Protein AF-A0A7J4FAX5-F1 (afdb_monomer)

Solvent-accessible surface area (backbone atoms only — not comparable to full-atom values): 7286 Å² total; per-residue (Å²): 117,69,69,62,54,46,51,50,42,36,56,78,64,54,38,44,86,71,75,68,74,62,66,59,56,62,67,48,48,36,89,64,71,96,57,45,68,46,54,57,66,56,70,68,51,50,46,52,52,23,58,78,69,41,26,38,71,82,52,59,42,74,32,55,67,50,28,43,78,69,75,42,46,86,61,48,68,61,63,77,54,71,99,77,77,74,76,77,74,73,73,72,74,78,72,81,79,76,80,86,75,82,84,85,78,86,87,81,82,84,76,134

Foldseek 3Di:
DPQVVLLVCLLVPDWPVNPDDPVCQAPPADCDDPRGRDHDPVLVVLQVVCVVQCHDSGGRHHACVSCVVVVNNVSHPSNVDRPPPPPPPPPPPPDPDDPPDDDDDDDDDDDD

Sequence (112 aa):
MYNLERCFNVREGIRRRDDTLPQRLLREPVPVGPARGAVCPLEPMLDEYYGLRGWDKKTGAPTPERLRRLGLGKEAGTWRAPLGSNRVRMRVQSRPTRPTGVYSGPARWRSR

Secondary structure (DSSP, 8-state):
-HHHHHHHHHHTT--GGGS---HHHHHSPP-SSTTTT----HHHHHHHHHHHHTB-TTT-PBPHHHHHHTT-GGGTTGGGS-TTS---------PPPPP-------------

pLDDT: mean 77.02, std 20.88, range [34.16, 96.25]

Structure (mmCIF, N/CA/C/O backbone):
data_AF-A0A7J4FAX5-F1
#
_entry.id   AF-A0A7J4FAX5-F1
#
loop_
_atom_site.group_PDB
_atom_site.id
_atom_site.type_symbol
_atom_site.label_atom_id
_atom_site.label_alt_id
_atom_site.label_comp_id
_atom_site.label_asym_id
_atom_site.label_entity_id
_atom_site.label_seq_id
_atom_site.pdbx_PDB_ins_code
_atom_site.Cartn_x
_atom_site.Cartn_y
_atom_site.Cartn_z
_atom_site.occupancy
_atom_site.B_iso_or_equiv
_atom_site.auth_seq_id
_atom_site.auth_comp_id
_atom_site.auth_asym_id
_atom_site.auth_atom_id
_atom_site.pdbx_PDB_model_num
ATOM 1 N N . MET A 1 1 ? -16.259 -4.177 -2.820 1.00 71.12 1 MET A N 1
ATOM 2 C CA . MET A 1 1 ? -16.485 -3.194 -1.735 1.00 71.12 1 MET A CA 1
ATOM 3 C C . MET A 1 1 ? -15.156 -2.970 -1.005 1.00 71.12 1 MET A C 1
ATOM 5 O O . MET A 1 1 ? -14.878 -3.609 -0.005 1.00 71.12 1 MET A O 1
ATOM 9 N N . TYR A 1 2 ? -14.300 -2.061 -1.488 1.00 87.00 2 TYR A N 1
ATOM 10 C CA . TYR A 1 2 ? -12.853 -2.154 -1.217 1.00 87.00 2 TYR A CA 1
ATOM 11 C C . TYR A 1 2 ? -12.351 -1.761 0.184 1.00 87.00 2 TYR A C 1
ATOM 13 O O . TYR A 1 2 ? -11.344 -2.293 0.645 1.00 87.00 2 TYR A O 1
ATOM 21 N N . ASN A 1 3 ? -12.977 -0.792 0.862 1.00 90.38 3 ASN A N 1
ATOM 22 C CA . ASN A 1 3 ? -12.475 -0.347 2.174 1.00 90.38 3 ASN A CA 1
ATOM 23 C C . ASN A 1 3 ? -12.782 -1.365 3.276 1.00 90.38 3 ASN A C 1
ATOM 25 O O . ASN A 1 3 ? -11.956 -1.560 4.159 1.00 90.38 3 ASN A O 1
ATOM 29 N N . LEU A 1 4 ? -13.932 -2.039 3.190 1.00 90.06 4 LEU A N 1
ATOM 30 C CA . LEU A 1 4 ? -14.310 -3.079 4.143 1.00 90.06 4 LEU A CA 1
ATOM 31 C C . LEU A 1 4 ? -13.424 -4.321 3.991 1.00 90.06 4 LEU A C 1
ATOM 33 O O . LEU A 1 4 ? -12.907 -4.824 4.983 1.00 90.06 4 LEU A O 1
ATOM 37 N N . GLU A 1 5 ? -13.186 -4.758 2.751 1.00 91.38 5 GLU A N 1
ATOM 38 C CA . GLU A 1 5 ? -12.235 -5.834 2.436 1.00 91.38 5 GLU A CA 1
ATOM 39 C C . GLU A 1 5 ? -10.843 -5.507 2.989 1.00 91.38 5 GLU A C 1
ATOM 41 O O . GLU A 1 5 ? -10.207 -6.337 3.638 1.00 91.38 5 GLU A O 1
ATOM 46 N N . ARG A 1 6 ? -10.388 -4.257 2.819 1.00 92.38 6 ARG A N 1
ATOM 47 C CA . ARG A 1 6 ? -9.109 -3.832 3.387 1.00 92.38 6 ARG A CA 1
ATOM 48 C C . ARG A 1 6 ? -9.115 -3.849 4.913 1.00 92.38 6 ARG A C 1
ATOM 50 O O . ARG A 1 6 ? -8.131 -4.294 5.492 1.00 92.38 6 ARG A O 1
ATOM 57 N N . CYS A 1 7 ? -10.1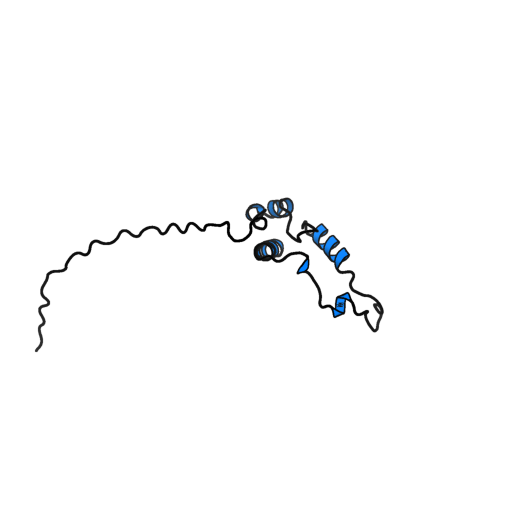84 -3.396 5.568 1.00 90.88 7 CYS A N 1
ATOM 58 C CA . CYS A 1 7 ? -10.307 -3.476 7.026 1.00 90.88 7 CYS A CA 1
ATOM 59 C C . CYS A 1 7 ? -10.197 -4.919 7.525 1.00 90.88 7 CYS A C 1
ATOM 61 O O . CYS A 1 7 ? -9.467 -5.163 8.482 1.00 90.88 7 CYS A O 1
ATOM 63 N N . PHE A 1 8 ? -10.850 -5.868 6.848 1.00 90.31 8 PHE A N 1
ATOM 64 C CA . PHE A 1 8 ? -10.721 -7.290 7.156 1.00 90.31 8 PHE A CA 1
ATOM 65 C C . PHE A 1 8 ? -9.270 -7.762 7.000 1.00 90.31 8 PHE A C 1
ATOM 67 O O . PHE A 1 8 ? -8.682 -8.236 7.964 1.00 90.31 8 PHE A O 1
ATOM 74 N N . ASN A 1 9 ? -8.643 -7.530 5.844 1.00 91.62 9 ASN A N 1
ATOM 75 C CA . ASN A 1 9 ? -7.258 -7.946 5.595 1.00 91.62 9 ASN A CA 1
ATOM 76 C C . ASN A 1 9 ? -6.284 -7.366 6.632 1.00 91.62 9 ASN A C 1
ATOM 78 O O . ASN A 1 9 ? -5.416 -8.063 7.152 1.00 91.62 9 AS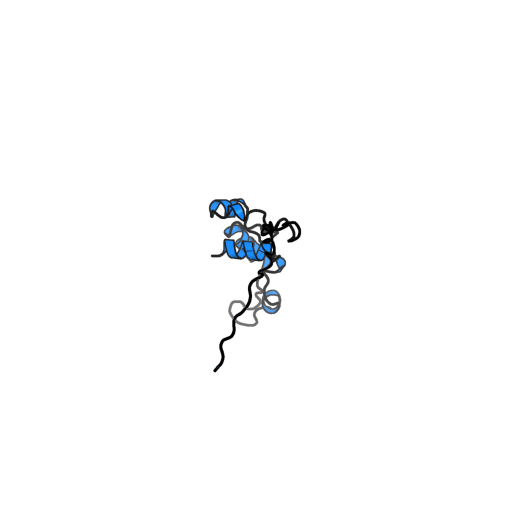N A O 1
ATOM 82 N N . VAL A 1 10 ? -6.450 -6.088 6.978 1.00 91.38 10 VAL A N 1
ATOM 83 C CA . VAL A 1 10 ? -5.626 -5.416 7.987 1.00 91.38 10 VAL A CA 1
ATOM 84 C C . VAL A 1 10 ? -5.888 -5.993 9.384 1.00 91.38 10 VAL A C 1
ATOM 86 O O . VAL A 1 10 ? -4.952 -6.120 10.178 1.00 91.38 10 VAL A O 1
ATOM 89 N N . ARG A 1 11 ? -7.116 -6.402 9.703 1.00 88.19 11 ARG A N 1
ATOM 90 C CA . ARG A 1 11 ? -7.410 -7.113 10.952 1.00 88.19 11 ARG A CA 1
ATOM 91 C C . ARG A 1 11 ? -6.714 -8.476 11.011 1.00 88.19 11 ARG A C 1
ATOM 93 O O . ARG A 1 11 ? -6.152 -8.803 12.049 1.00 88.19 11 ARG A O 1
ATOM 100 N N . GLU A 1 12 ? -6.666 -9.199 9.895 1.00 89.69 12 GLU A N 1
ATOM 101 C CA . GLU A 1 12 ? -5.972 -10.493 9.779 1.00 89.69 12 GLU A CA 1
ATOM 102 C C . GLU A 1 12 ? -4.438 -10.360 9.640 1.00 89.69 12 GLU A C 1
ATOM 104 O O . GLU A 1 12 ? -3.724 -11.353 9.546 1.00 89.69 12 GLU A O 1
ATOM 109 N N . GLY A 1 13 ? -3.901 -9.133 9.665 1.00 89.06 13 GLY A N 1
ATOM 110 C CA . GLY A 1 13 ? -2.459 -8.882 9.749 1.00 89.06 13 GLY A CA 1
ATOM 111 C C . GLY A 1 13 ? -1.772 -8.474 8.444 1.00 89.06 13 GLY A C 1
ATOM 112 O O . GLY A 1 13 ? -0.579 -8.169 8.487 1.00 89.06 13 GLY A O 1
ATOM 113 N N . ILE A 1 14 ? -2.507 -8.370 7.331 1.00 92.00 14 ILE A N 1
ATOM 114 C CA . ILE A 1 14 ? -1.989 -7.835 6.063 1.00 92.00 14 ILE A CA 1
ATOM 115 C C . ILE A 1 14 ? -1.613 -6.363 6.238 1.00 92.00 14 ILE A C 1
ATOM 117 O O . ILE A 1 14 ? -2.369 -5.555 6.789 1.00 92.00 14 ILE A O 1
ATOM 121 N N . ARG A 1 15 ? -0.415 -6.000 5.801 1.00 91.25 15 ARG A N 1
ATOM 122 C CA . ARG A 1 15 ? 0.160 -4.654 5.887 1.00 91.25 15 ARG A CA 1
ATOM 123 C C . ARG A 1 15 ? 0.768 -4.268 4.546 1.00 91.25 15 ARG A C 1
ATOM 125 O O . ARG A 1 15 ? 0.886 -5.093 3.652 1.00 91.25 15 ARG A O 1
ATOM 132 N N . ARG A 1 16 ? 1.250 -3.024 4.460 1.00 92.38 16 ARG A N 1
ATOM 133 C CA . ARG A 1 16 ? 1.963 -2.496 3.285 1.00 92.38 16 ARG A CA 1
ATOM 134 C C . ARG A 1 16 ? 2.998 -3.461 2.691 1.00 92.38 16 ARG A C 1
ATOM 136 O O . ARG A 1 16 ? 3.086 -3.563 1.479 1.00 92.38 16 ARG A O 1
ATOM 143 N N . ARG A 1 17 ? 3.780 -4.153 3.527 1.00 92.00 17 ARG A N 1
ATOM 144 C CA . ARG A 1 17 ? 4.829 -5.093 3.079 1.00 92.00 17 ARG A CA 1
ATOM 145 C C . ARG A 1 17 ? 4.295 -6.252 2.228 1.00 92.00 17 ARG A C 1
ATOM 147 O O . ARG A 1 17 ? 5.049 -6.838 1.464 1.00 92.00 17 ARG A O 1
ATOM 154 N N . ASP A 1 18 ? 3.022 -6.594 2.413 1.00 92.75 18 ASP A N 1
ATOM 155 C CA . ASP A 1 18 ? 2.362 -7.702 1.734 1.00 92.75 18 ASP A CA 1
ATOM 156 C C . ASP A 1 18 ? 1.771 -7.238 0.384 1.00 92.75 18 ASP A C 1
ATOM 158 O O . ASP A 1 18 ? 1.460 -8.061 -0.474 1.00 92.75 18 ASP A O 1
ATOM 162 N N . ASP A 1 19 ? 1.673 -5.921 0.153 1.00 92.56 19 ASP A N 1
ATOM 163 C CA . ASP A 1 19 ? 1.253 -5.314 -1.114 1.00 92.56 19 ASP A CA 1
ATOM 164 C C . ASP A 1 19 ? 2.441 -5.219 -2.085 1.00 92.56 19 ASP A C 1
ATOM 166 O O . ASP A 1 19 ? 2.898 -4.137 -2.450 1.00 92.56 19 ASP A O 1
ATOM 170 N N . THR A 1 20 ? 2.970 -6.378 -2.475 1.00 94.50 20 THR A N 1
ATOM 171 C CA . THR A 1 20 ? 4.144 -6.495 -3.347 1.00 94.50 20 THR A CA 1
ATOM 172 C C . THR A 1 20 ? 3.836 -7.221 -4.657 1.00 94.50 20 THR A C 1
ATOM 174 O O . THR A 1 20 ? 2.765 -7.797 -4.845 1.00 94.50 20 THR A O 1
ATOM 177 N N . LEU A 1 21 ? 4.790 -7.186 -5.585 1.00 92.31 21 LEU A N 1
ATOM 178 C CA . LEU A 1 21 ? 4.733 -7.872 -6.872 1.00 92.31 21 LEU A CA 1
ATOM 179 C C . LEU A 1 21 ? 5.784 -8.992 -6.930 1.00 92.31 21 LEU A C 1
ATOM 181 O O . LEU A 1 21 ? 6.768 -8.958 -6.187 1.00 92.31 21 LEU A O 1
ATOM 185 N N . PRO A 1 22 ? 5.631 -9.976 -7.836 1.00 92.75 22 PRO A N 1
ATOM 186 C CA . PRO A 1 22 ? 6.679 -10.953 -8.102 1.00 92.75 22 PRO A CA 1
ATOM 187 C C . PRO A 1 22 ? 8.021 -10.277 -8.400 1.00 92.75 22 PRO A C 1
ATOM 189 O O . PRO A 1 22 ? 8.073 -9.287 -9.133 1.00 92.75 22 PRO A O 1
ATOM 192 N N . GLN A 1 23 ? 9.110 -10.856 -7.887 1.00 91.81 23 GLN A N 1
ATOM 193 C CA . GLN A 1 23 ? 10.461 -10.286 -7.968 1.00 91.81 23 GLN A CA 1
ATOM 194 C C . GLN A 1 23 ? 10.867 -9.885 -9.392 1.00 91.81 23 GLN A C 1
ATOM 196 O O . GLN A 1 23 ? 11.516 -8.856 -9.571 1.00 91.81 23 GLN A O 1
ATOM 201 N N . ARG A 1 24 ? 10.426 -10.650 -10.396 1.00 91.38 24 ARG A N 1
ATOM 202 C CA . ARG A 1 24 ? 10.633 -10.353 -11.814 1.00 91.38 24 ARG A CA 1
ATOM 203 C C . ARG A 1 24 ? 10.201 -8.933 -12.186 1.00 91.38 24 ARG A C 1
ATOM 205 O O . ARG A 1 24 ? 10.971 -8.203 -12.786 1.00 91.38 24 ARG A O 1
ATOM 212 N N . LEU A 1 25 ? 9.012 -8.497 -11.771 1.00 88.06 25 LEU A N 1
ATOM 213 C CA . LEU A 1 25 ? 8.493 -7.161 -12.109 1.00 88.06 25 LEU A CA 1
ATOM 214 C C . LEU A 1 25 ? 9.204 -6.027 -11.357 1.00 88.06 25 LEU A C 1
ATOM 216 O O . LEU A 1 25 ? 9.170 -4.875 -11.789 1.00 88.06 25 LEU A O 1
ATOM 220 N N . LEU A 1 26 ? 9.827 -6.357 -10.225 1.00 90.62 26 LEU A N 1
ATOM 221 C CA . LEU A 1 26 ? 10.503 -5.409 -9.344 1.00 90.62 26 LEU A CA 1
ATOM 222 C C . LEU A 1 26 ? 11.997 -5.261 -9.634 1.00 90.62 26 LEU A C 1
ATOM 224 O O . LEU A 1 26 ? 12.615 -4.336 -9.115 1.00 90.62 26 LEU A O 1
ATOM 228 N N . ARG A 1 27 ? 12.602 -6.193 -10.378 1.00 90.00 27 ARG A N 1
ATOM 229 C CA . ARG A 1 27 ? 14.062 -6.243 -10.556 1.00 90.00 27 ARG A CA 1
ATOM 230 C C . ARG A 1 27 ? 14.511 -6.507 -11.981 1.00 90.00 27 ARG A C 1
ATOM 232 O O . ARG A 1 27 ? 15.591 -6.054 -12.338 1.00 90.00 27 ARG A O 1
ATOM 239 N N . GLU A 1 28 ? 13.735 -7.243 -12.771 1.00 91.38 28 GLU A N 1
ATOM 240 C CA . GLU A 1 28 ? 14.107 -7.552 -14.149 1.00 91.38 28 GLU A CA 1
ATOM 241 C C . GLU A 1 28 ? 13.582 -6.446 -15.070 1.00 91.38 28 GLU A C 1
ATOM 243 O O . GLU A 1 28 ? 12.367 -6.234 -15.144 1.00 91.38 28 GLU A O 1
ATOM 248 N N . PRO A 1 29 ? 14.470 -5.725 -15.775 1.00 91.38 29 PRO A N 1
ATOM 249 C CA . PRO A 1 29 ? 14.047 -4.727 -16.737 1.00 91.38 29 PRO A CA 1
ATOM 250 C C . PRO A 1 29 ? 13.276 -5.373 -17.882 1.00 91.38 29 PRO A C 1
ATOM 252 O O . PRO A 1 29 ? 13.600 -6.477 -18.328 1.00 91.38 29 PRO A O 1
ATOM 255 N N . VAL A 1 30 ? 12.285 -4.660 -18.411 1.00 89.06 30 VAL A N 1
ATOM 256 C CA . VAL A 1 30 ? 11.543 -5.136 -19.582 1.00 89.06 30 VAL A CA 1
ATOM 257 C C . VAL A 1 30 ? 12.524 -5.365 -20.749 1.00 89.06 30 VAL A C 1
ATOM 259 O O . VAL A 1 30 ? 13.281 -4.451 -21.092 1.00 89.06 30 VAL A O 1
ATOM 262 N N . PRO A 1 31 ? 12.532 -6.552 -21.382 1.00 88.62 31 PRO A N 1
ATOM 263 C CA . PRO A 1 31 ? 13.567 -6.906 -22.354 1.00 88.62 31 PRO A CA 1
ATOM 264 C C . PRO A 1 31 ? 13.391 -6.218 -23.716 1.00 88.62 31 PRO A C 1
ATOM 266 O O . PRO A 1 31 ? 14.379 -5.911 -24.386 1.00 88.62 31 PRO A O 1
ATOM 269 N N . VAL A 1 32 ? 12.147 -5.960 -24.135 1.00 89.94 32 VAL A N 1
ATOM 270 C CA . VAL A 1 32 ? 11.803 -5.472 -25.482 1.00 89.94 32 VAL A CA 1
ATOM 271 C C . VAL A 1 32 ? 10.634 -4.484 -25.459 1.00 89.94 32 VAL A C 1
ATOM 273 O O . VAL A 1 32 ? 9.858 -4.442 -24.508 1.00 89.94 32 VAL A O 1
ATOM 276 N N . GLY A 1 33 ? 10.480 -3.718 -26.540 1.00 91.06 33 GLY A N 1
ATOM 277 C CA . GLY A 1 33 ? 9.357 -2.798 -26.727 1.00 91.06 33 GLY A CA 1
ATOM 278 C C . GLY A 1 33 ? 9.577 -1.397 -26.136 1.00 91.06 33 GLY A C 1
ATOM 279 O O . GLY A 1 33 ? 10.683 -1.065 -25.711 1.00 91.06 33 GLY A O 1
ATOM 280 N N . PRO A 1 34 ? 8.532 -0.551 -26.115 1.00 90.06 34 PRO A N 1
ATOM 281 C CA . PRO A 1 34 ? 8.642 0.868 -25.755 1.00 90.06 34 PRO A CA 1
ATOM 282 C C . PRO A 1 34 ? 9.008 1.110 -24.284 1.00 90.06 34 PRO A C 1
ATOM 284 O O . PRO A 1 34 ? 9.558 2.152 -23.954 1.00 90.06 34 PRO A O 1
ATOM 287 N N . ALA A 1 35 ? 8.743 0.138 -23.408 1.00 86.00 35 ALA A N 1
ATOM 288 C CA . ALA A 1 35 ? 9.114 0.182 -21.995 1.00 86.00 35 ALA A CA 1
ATOM 289 C C . ALA A 1 35 ? 10.447 -0.534 -21.702 1.00 86.00 35 ALA A C 1
ATOM 291 O O . ALA A 1 35 ? 10.737 -0.824 -20.543 1.00 86.00 35 ALA A O 1
ATOM 292 N N . ARG A 1 36 ? 11.245 -0.870 -22.728 1.00 90.56 36 ARG A N 1
ATOM 293 C CA . ARG A 1 36 ? 12.514 -1.594 -22.567 1.00 90.56 36 ARG A CA 1
ATOM 294 C C . ARG A 1 36 ? 13.419 -0.900 -21.547 1.00 90.56 36 ARG A C 1
ATOM 296 O O . ARG A 1 36 ? 13.639 0.304 -21.621 1.00 90.56 36 ARG A O 1
ATOM 303 N N . GLY A 1 37 ? 13.969 -1.678 -20.618 1.00 88.19 37 GLY A N 1
ATOM 304 C CA . GLY A 1 37 ? 14.827 -1.170 -19.547 1.00 88.19 37 GLY A CA 1
ATOM 305 C C . GLY A 1 37 ? 14.076 -0.623 -18.327 1.00 88.19 37 GLY A C 1
ATOM 306 O O . GLY A 1 37 ? 14.706 -0.382 -17.301 1.00 88.19 37 GLY A O 1
ATOM 307 N N . ALA A 1 38 ? 12.751 -0.463 -18.392 1.00 88.19 38 ALA A N 1
ATOM 308 C CA . ALA A 1 38 ? 11.966 -0.009 -17.251 1.00 88.19 38 ALA A CA 1
ATOM 309 C C . ALA A 1 38 ? 11.763 -1.128 -16.221 1.00 88.19 38 ALA A C 1
ATOM 311 O O . ALA A 1 38 ? 11.614 -2.302 -16.568 1.00 88.19 38 ALA A O 1
ATOM 312 N N . VAL A 1 39 ? 11.705 -0.729 -14.953 1.00 90.50 39 VAL A N 1
ATOM 313 C CA . VAL A 1 39 ? 11.344 -1.561 -13.798 1.00 90.50 39 VAL A CA 1
ATOM 314 C C . VAL A 1 39 ? 10.190 -0.869 -13.075 1.00 90.50 39 VAL A C 1
ATOM 316 O O . VAL A 1 39 ? 10.128 0.360 -13.064 1.00 90.50 39 VAL A O 1
ATOM 319 N N . CYS A 1 40 ? 9.258 -1.631 -12.495 1.00 89.25 40 CYS A N 1
ATOM 320 C CA . CYS A 1 40 ? 8.095 -1.056 -11.821 1.00 89.25 40 CYS A CA 1
ATOM 321 C C . CYS A 1 40 ? 8.515 -0.257 -10.569 1.00 89.25 40 CYS A C 1
ATOM 323 O O . CYS A 1 40 ? 9.049 -0.852 -9.626 1.00 89.25 40 CYS A O 1
ATOM 325 N N . PRO A 1 41 ? 8.248 1.063 -10.503 1.00 91.00 41 PRO A N 1
ATOM 326 C CA . PRO A 1 41 ? 8.551 1.873 -9.329 1.00 91.00 41 PRO A CA 1
ATOM 327 C C . PRO A 1 41 ? 7.448 1.692 -8.271 1.00 91.00 41 PRO A C 1
ATOM 329 O O . PRO A 1 41 ? 6.638 2.584 -8.029 1.00 91.00 41 PRO A O 1
ATOM 332 N N . LEU A 1 42 ? 7.390 0.510 -7.654 1.00 93.25 42 LEU A N 1
ATOM 333 C CA . LEU A 1 42 ? 6.259 0.110 -6.811 1.00 93.25 42 LEU A CA 1
ATOM 334 C C . LEU A 1 42 ? 6.059 1.014 -5.580 1.00 93.25 42 LEU A C 1
ATOM 336 O O . LEU A 1 42 ? 4.932 1.396 -5.284 1.00 93.25 42 LEU A O 1
ATOM 340 N N . GLU A 1 43 ? 7.127 1.384 -4.871 1.00 92.56 43 GLU A N 1
ATOM 341 C CA . GLU A 1 43 ? 7.035 2.199 -3.646 1.00 92.56 43 GLU A CA 1
ATOM 342 C C . GLU A 1 43 ? 6.358 3.569 -3.844 1.00 92.56 43 GLU A C 1
ATOM 344 O O . GLU A 1 43 ? 5.390 3.858 -3.130 1.00 92.56 43 GLU A O 1
ATOM 349 N N . PRO A 1 44 ? 6.782 4.416 -4.806 1.00 94.19 44 PRO A N 1
ATOM 350 C CA . PRO A 1 44 ? 6.100 5.685 -5.045 1.00 94.19 44 PRO A CA 1
ATOM 351 C C . PRO A 1 44 ? 4.664 5.486 -5.552 1.00 94.19 44 PRO A C 1
ATOM 353 O O . PRO A 1 44 ? 3.777 6.247 -5.163 1.00 94.19 44 PRO A O 1
ATOM 356 N N . MET A 1 45 ? 4.398 4.433 -6.338 1.00 94.75 45 MET A N 1
ATOM 357 C CA . MET A 1 45 ? 3.037 4.104 -6.784 1.00 94.75 45 MET A CA 1
ATOM 358 C C . MET A 1 45 ? 2.117 3.729 -5.611 1.00 94.75 45 MET A C 1
ATOM 360 O O . MET A 1 45 ? 0.961 4.152 -5.571 1.00 94.75 45 MET A O 1
ATOM 364 N N . LEU A 1 46 ? 2.614 2.962 -4.635 1.00 95.31 46 LEU A N 1
ATOM 365 C CA . LEU A 1 46 ? 1.862 2.612 -3.427 1.00 95.31 46 LEU A CA 1
ATOM 366 C C . LEU A 1 46 ? 1.556 3.845 -2.571 1.00 95.31 46 LEU A C 1
ATOM 368 O O . LEU A 1 46 ? 0.446 3.978 -2.053 1.00 95.31 46 LEU A O 1
ATOM 372 N N . ASP A 1 47 ? 2.513 4.764 -2.437 1.00 95.00 47 ASP A N 1
ATOM 373 C CA . ASP A 1 47 ? 2.317 6.008 -1.690 1.00 95.00 47 ASP A CA 1
ATOM 374 C C . ASP A 1 47 ? 1.229 6.895 -2.288 1.00 95.00 47 ASP A C 1
ATOM 376 O O . ASP A 1 47 ? 0.398 7.438 -1.549 1.00 95.00 47 ASP A O 1
ATOM 380 N N . GLU A 1 48 ? 1.226 7.038 -3.611 1.00 96.25 48 GLU A N 1
ATOM 381 C CA . GLU A 1 48 ? 0.196 7.779 -4.329 1.00 96.25 48 GLU A CA 1
ATOM 382 C C . GLU A 1 48 ? -1.165 7.090 -4.191 1.00 96.25 48 GLU A C 1
ATOM 384 O O . GLU A 1 48 ? -2.149 7.717 -3.787 1.00 96.25 48 GLU A O 1
ATOM 389 N N . TYR A 1 49 ? -1.208 5.773 -4.410 1.00 95.75 49 TYR A N 1
ATOM 390 C CA . TYR A 1 49 ? -2.427 4.983 -4.282 1.00 95.75 49 TYR A CA 1
ATOM 391 C C . TYR A 1 49 ? -3.049 5.091 -2.882 1.00 95.75 49 TYR A C 1
ATOM 393 O O . TYR A 1 49 ? -4.252 5.336 -2.751 1.00 95.75 49 TYR A O 1
ATOM 401 N N . TYR A 1 50 ? -2.257 4.976 -1.814 1.00 95.62 50 TYR A N 1
ATOM 402 C CA . TYR A 1 50 ? -2.761 5.145 -0.449 1.00 95.62 50 TYR A CA 1
ATOM 403 C C . TYR A 1 50 ? -3.225 6.568 -0.163 1.00 95.62 50 TYR A C 1
ATOM 405 O O . TYR A 1 50 ? -4.266 6.740 0.479 1.00 95.62 50 TYR A O 1
ATOM 413 N N . GLY A 1 51 ? -2.527 7.575 -0.695 1.00 94.81 51 GLY A N 1
ATOM 414 C CA . 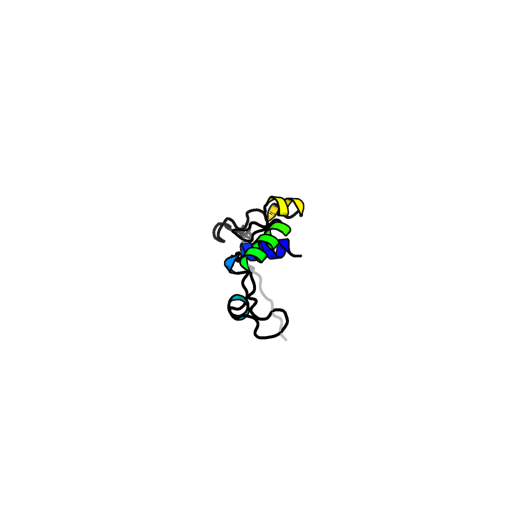GLY A 1 51 ? -2.956 8.969 -0.617 1.00 94.81 51 GLY A CA 1
ATOM 415 C C . GLY A 1 51 ? -4.354 9.169 -1.203 1.00 94.81 51 GLY A C 1
ATOM 416 O O . GLY A 1 51 ? -5.255 9.643 -0.509 1.00 94.81 51 GLY A O 1
ATOM 417 N N . LEU A 1 52 ? -4.573 8.707 -2.436 1.00 95.12 52 LEU A N 1
ATOM 418 C CA . LEU A 1 52 ? -5.863 8.811 -3.129 1.00 95.12 52 LEU A CA 1
ATOM 419 C C . LEU A 1 52 ? -6.989 8.060 -2.402 1.00 95.12 52 LEU A C 1
ATOM 421 O O . LEU A 1 52 ? -8.152 8.472 -2.408 1.00 95.12 52 LEU A O 1
ATOM 425 N N . ARG A 1 53 ? -6.663 6.945 -1.744 1.00 92.75 53 ARG A N 1
ATOM 426 C CA . ARG A 1 53 ? -7.644 6.115 -1.032 1.00 92.75 53 ARG A CA 1
ATOM 427 C C . ARG A 1 53 ? -8.000 6.646 0.354 1.00 92.75 53 ARG A C 1
ATOM 429 O O . ARG A 1 53 ? -9.041 6.251 0.895 1.00 92.75 53 ARG A O 1
ATOM 436 N N . GLY A 1 54 ? -7.203 7.566 0.897 1.00 93.56 54 GLY A N 1
ATOM 437 C CA . GLY A 1 54 ? -7.296 8.006 2.286 1.00 93.56 54 GLY A CA 1
ATOM 438 C C . GLY A 1 54 ? -6.842 6.904 3.240 1.00 93.56 54 GLY A C 1
ATOM 439 O O . GLY A 1 54 ? -7.514 6.619 4.233 1.00 93.56 54 GLY A O 1
ATOM 440 N N . TRP A 1 55 ? -5.768 6.207 2.877 1.00 93.75 55 TRP A N 1
ATOM 441 C CA . TRP A 1 55 ? -5.137 5.160 3.670 1.00 93.75 55 TRP A CA 1
ATOM 442 C C . TRP A 1 55 ? -3.802 5.668 4.214 1.00 93.75 55 TRP A C 1
ATOM 444 O O . TRP A 1 55 ? -3.161 6.547 3.642 1.00 93.75 55 TRP A O 1
ATOM 454 N N . ASP A 1 56 ? -3.391 5.126 5.350 1.00 92.56 56 ASP A N 1
ATOM 455 C CA . ASP A 1 56 ? -2.120 5.461 5.970 1.00 92.56 56 ASP A CA 1
ATOM 456 C C . ASP A 1 56 ? -0.962 4.835 5.185 1.00 92.56 56 ASP A C 1
ATOM 458 O O . ASP A 1 56 ? -0.915 3.619 4.989 1.00 92.56 56 ASP A O 1
ATOM 462 N N . LYS A 1 57 ? -0.003 5.666 4.763 1.00 93.19 57 LYS A N 1
ATOM 463 C CA . LYS A 1 57 ? 1.119 5.225 3.926 1.00 93.19 57 LYS A CA 1
ATOM 464 C C . LYS A 1 57 ? 2.034 4.233 4.634 1.00 93.19 57 LYS A C 1
ATOM 466 O O . LYS A 1 57 ? 2.616 3.390 3.971 1.00 93.19 57 LYS A O 1
ATOM 471 N N . LYS A 1 58 ? 2.169 4.292 5.961 1.00 90.06 58 LYS A N 1
ATOM 472 C CA . LYS A 1 58 ? 3.087 3.407 6.697 1.00 90.06 58 LYS A CA 1
ATOM 473 C C . LYS A 1 58 ? 2.487 2.021 6.916 1.00 90.06 58 LYS A C 1
ATOM 475 O O . LYS A 1 58 ? 3.161 1.009 6.758 1.00 90.06 58 LYS A O 1
ATOM 480 N N . THR A 1 59 ? 1.216 1.972 7.290 1.00 88.19 59 THR A N 1
ATOM 481 C CA . THR A 1 59 ? 0.528 0.741 7.696 1.00 88.19 59 THR A CA 1
ATOM 482 C C . THR A 1 59 ? -0.267 0.098 6.561 1.00 88.19 59 THR A C 1
ATOM 484 O O . THR A 1 59 ? -0.476 -1.115 6.587 1.00 88.19 59 THR A O 1
ATOM 487 N N . GLY A 1 60 ? -0.695 0.878 5.563 1.00 90.69 60 GLY A N 1
ATOM 488 C CA . GLY A 1 60 ? -1.604 0.444 4.501 1.00 90.69 60 GLY A CA 1
ATOM 489 C C . GLY A 1 60 ? -3.059 0.293 4.967 1.00 90.69 60 GLY A C 1
ATOM 490 O O . GLY A 1 60 ? -3.852 -0.354 4.277 1.00 90.69 60 GLY A O 1
ATOM 491 N N . ALA A 1 61 ? -3.404 0.838 6.141 1.00 92.00 61 ALA A N 1
ATOM 492 C CA . ALA A 1 61 ? -4.740 0.770 6.727 1.00 92.00 61 ALA A CA 1
ATOM 493 C C . ALA A 1 61 ? -5.591 2.001 6.359 1.00 92.00 61 ALA A C 1
ATOM 495 O O . ALA A 1 61 ? -5.064 3.116 6.337 1.00 92.00 61 ALA A O 1
ATOM 496 N N . PRO A 1 62 ? -6.907 1.856 6.124 1.00 93.94 62 PRO A N 1
ATOM 497 C CA . PRO A 1 62 ? -7.794 3.003 5.938 1.00 93.94 62 PRO A CA 1
ATOM 498 C C . PRO A 1 62 ? -7.779 3.942 7.152 1.00 93.94 62 PRO A C 1
ATOM 500 O O . PRO A 1 62 ? -7.826 3.486 8.296 1.00 93.94 62 PRO A O 1
ATOM 503 N N . THR A 1 63 ? -7.734 5.260 6.933 1.00 92.81 63 THR A N 1
ATOM 504 C CA . THR A 1 63 ? -7.717 6.204 8.059 1.00 92.81 63 THR A CA 1
ATOM 505 C C . THR A 1 63 ? -9.066 6.226 8.791 1.00 92.81 63 THR A C 1
ATOM 507 O O . THR A 1 63 ? -10.119 6.031 8.174 1.00 92.81 63 THR A O 1
ATOM 510 N N . PRO A 1 64 ? -9.088 6.515 10.108 1.00 91.56 64 PRO A N 1
ATOM 511 C CA . PRO A 1 64 ? -10.338 6.645 10.859 1.00 91.56 64 PRO A CA 1
ATOM 512 C C . PRO A 1 64 ? -11.300 7.677 10.259 1.00 91.56 64 PRO A C 1
ATOM 514 O O . PRO A 1 64 ? -12.509 7.465 10.247 1.00 91.56 64 PRO A O 1
ATOM 517 N N . GLU A 1 65 ? -10.769 8.781 9.733 1.00 92.12 65 GLU A N 1
ATOM 518 C CA . GLU A 1 65 ? -11.555 9.803 9.041 1.00 92.12 65 GLU A CA 1
ATOM 519 C C . GLU A 1 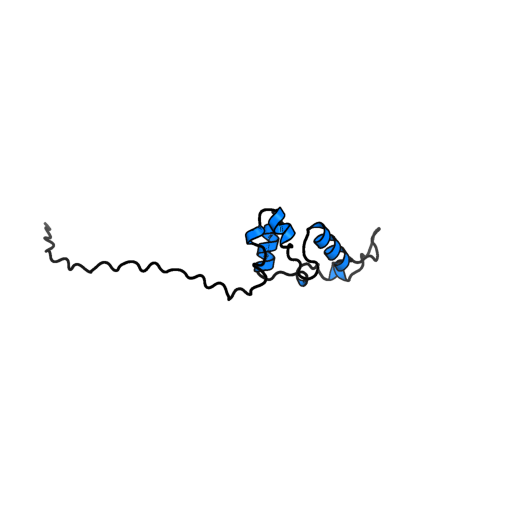65 ? -12.229 9.240 7.787 1.00 92.12 65 GLU A C 1
ATOM 521 O O . GLU A 1 65 ? -13.442 9.390 7.608 1.00 92.12 65 GLU A O 1
ATOM 526 N N . ARG A 1 66 ? -11.468 8.512 6.958 1.00 91.75 66 ARG A N 1
ATOM 527 C CA . ARG A 1 66 ? -11.996 7.872 5.754 1.00 91.75 66 ARG A CA 1
ATOM 528 C C . ARG A 1 66 ? -13.104 6.879 6.086 1.00 91.75 66 ARG A C 1
ATOM 530 O O . ARG A 1 66 ? -14.118 6.870 5.393 1.00 91.75 66 ARG A O 1
ATOM 537 N N . LEU A 1 67 ? -12.932 6.082 7.140 1.00 91.94 67 LEU A N 1
ATOM 538 C CA . LEU A 1 67 ? -13.926 5.102 7.578 1.00 91.94 67 LEU A CA 1
ATOM 539 C C . LEU A 1 67 ? -15.193 5.760 8.127 1.00 91.94 67 LEU A C 1
ATOM 541 O O . LEU A 1 67 ? -16.286 5.334 7.764 1.00 91.94 67 LEU A O 1
ATOM 545 N N . ARG A 1 68 ? -15.080 6.834 8.920 1.00 92.12 68 ARG A N 1
ATOM 546 C CA . ARG A 1 68 ? -16.249 7.599 9.388 1.00 92.12 68 ARG A CA 1
ATOM 547 C C . ARG A 1 68 ? -17.056 8.176 8.228 1.00 92.12 68 ARG A C 1
ATOM 549 O O . ARG A 1 68 ? -18.269 8.003 8.204 1.00 92.12 68 ARG A O 1
ATOM 556 N N . ARG A 1 69 ? -16.388 8.774 7.233 1.00 92.50 69 ARG A N 1
ATOM 557 C CA . ARG A 1 69 ? -17.044 9.318 6.028 1.00 92.50 69 ARG A CA 1
ATOM 558 C C . ARG A 1 69 ? -17.810 8.254 5.234 1.00 92.50 69 ARG A C 1
ATOM 560 O O . ARG A 1 69 ? -18.766 8.577 4.544 1.00 92.50 69 ARG A O 1
ATOM 567 N N . LEU A 1 70 ? -17.383 6.997 5.319 1.00 91.00 70 LEU A N 1
ATOM 568 C CA . LEU A 1 70 ? -18.006 5.864 4.633 1.00 91.00 70 LEU A CA 1
ATOM 569 C C . LEU A 1 70 ? -19.041 5.120 5.496 1.00 91.00 70 LEU A C 1
ATOM 571 O O . LEU A 1 70 ? -19.518 4.071 5.078 1.00 91.00 70 LEU A O 1
ATOM 575 N N . GLY A 1 71 ? -19.357 5.602 6.704 1.00 91.81 71 GLY A N 1
ATOM 576 C CA . GLY A 1 71 ? -20.258 4.908 7.635 1.00 91.81 71 GLY A CA 1
ATOM 577 C C . GLY A 1 71 ? -19.648 3.670 8.310 1.00 91.81 71 GLY A C 1
ATOM 578 O O . GLY A 1 71 ? -20.333 2.960 9.040 1.00 91.81 71 GLY A O 1
ATOM 579 N N . LEU A 1 72 ? -18.346 3.426 8.131 1.00 88.94 72 LEU A N 1
ATOM 580 C CA . LEU A 1 72 ? -17.592 2.295 8.688 1.00 88.94 72 LEU A CA 1
ATOM 581 C C . LEU A 1 72 ? -16.858 2.658 9.989 1.00 88.94 72 LEU A C 1
ATOM 583 O O . LEU A 1 72 ? -15.843 2.057 10.331 1.00 88.94 72 LEU A O 1
ATOM 587 N N . GLY A 1 73 ? -17.348 3.655 10.731 1.00 87.12 73 GLY A N 1
ATOM 588 C CA . GLY A 1 73 ? -16.679 4.162 11.935 1.00 87.12 73 GLY A CA 1
ATOM 589 C C . GLY A 1 73 ? -16.398 3.092 13.000 1.00 87.12 73 GLY A C 1
ATOM 590 O O . GLY A 1 73 ? -15.406 3.209 13.710 1.00 87.12 73 GLY A O 1
ATOM 591 N N . LYS A 1 74 ? -17.213 2.028 13.066 1.00 85.44 74 LYS A N 1
ATOM 592 C CA . LYS A 1 74 ? -17.026 0.890 13.987 1.00 85.44 74 LYS A CA 1
ATOM 593 C C . LYS A 1 74 ? -15.735 0.111 13.735 1.00 85.44 74 LYS A C 1
ATOM 595 O O . LYS A 1 74 ? -15.166 -0.434 14.671 1.00 85.44 74 LYS A O 1
ATOM 600 N N . GLU A 1 75 ? -15.268 0.086 12.490 1.00 83.50 75 GLU A N 1
ATOM 601 C CA . GLU A 1 75 ? -14.050 -0.634 12.120 1.00 83.50 75 GLU A CA 1
ATOM 602 C C . GLU A 1 75 ? -12.785 0.175 12.415 1.00 83.50 75 GLU A C 1
ATOM 604 O O . GLU A 1 75 ? -11.684 -0.375 12.404 1.00 83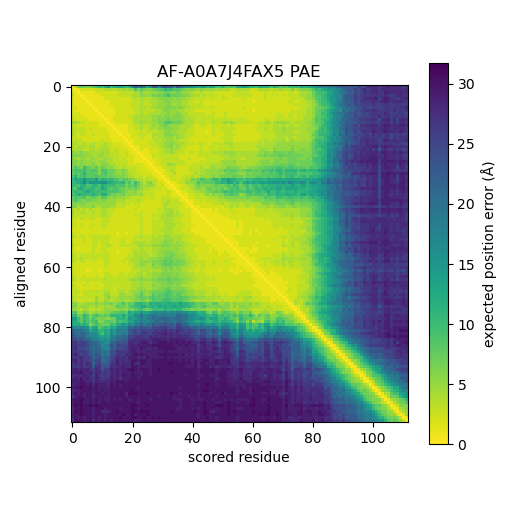.50 75 GLU A O 1
ATOM 609 N N . ALA A 1 76 ? -12.910 1.474 12.704 1.00 79.62 76 ALA A N 1
ATOM 610 C CA . ALA A 1 76 ? -11.768 2.330 12.980 1.00 79.62 76 ALA A CA 1
ATOM 611 C C . ALA A 1 76 ? -11.057 1.905 14.277 1.00 79.62 76 ALA A C 1
ATOM 613 O O . ALA A 1 76 ? -11.613 1.999 15.367 1.00 79.62 76 ALA A O 1
ATOM 614 N N . GLY A 1 77 ? -9.794 1.480 14.165 1.00 70.69 77 GLY A N 1
ATOM 615 C CA . GLY A 1 77 ? -8.956 1.118 15.315 1.00 70.69 77 GLY A CA 1
ATOM 616 C C . GLY A 1 77 ? -8.964 -0.367 15.691 1.00 70.69 77 GLY A C 1
ATOM 617 O O . GLY A 1 77 ? -8.171 -0.763 16.543 1.00 70.69 77 GLY A O 1
ATOM 618 N N . THR A 1 78 ? -9.757 -1.201 15.012 1.00 68.12 78 THR A N 1
ATOM 619 C CA . THR A 1 78 ? -9.807 -2.664 15.229 1.00 68.12 78 THR A CA 1
ATOM 620 C C . THR A 1 78 ? -8.467 -3.365 14.983 1.00 68.12 78 THR A C 1
ATOM 622 O O . THR A 1 78 ? -8.195 -4.409 15.564 1.00 68.12 78 THR A O 1
ATOM 625 N N . TRP A 1 79 ? -7.584 -2.764 14.184 1.00 69.25 79 TRP A N 1
ATOM 626 C CA . TRP A 1 79 ? -6.264 -3.299 13.843 1.00 69.25 79 TRP A CA 1
ATOM 627 C C . TRP A 1 79 ? -5.129 -2.897 14.796 1.00 69.25 79 TRP A C 1
ATOM 629 O O . TRP A 1 79 ? -3.976 -3.266 14.560 1.00 69.25 79 TRP A O 1
ATOM 639 N N . ARG A 1 80 ? -5.415 -2.095 15.833 1.00 60.66 80 ARG A N 1
ATOM 640 C CA . ARG A 1 80 ? -4.413 -1.658 16.825 1.00 60.66 80 ARG A CA 1
ATOM 641 C C . ARG A 1 80 ? -4.213 -2.660 17.964 1.00 60.66 80 ARG A C 1
ATOM 643 O O . ARG A 1 80 ? -3.232 -2.535 18.688 1.00 60.66 80 ARG A O 1
ATOM 650 N N . ALA A 1 81 ? -5.096 -3.646 18.108 1.00 47.47 81 ALA A N 1
ATOM 651 C CA . ALA A 1 81 ? -4.977 -4.693 19.114 1.00 47.47 81 ALA A CA 1
ATOM 652 C C . ALA A 1 81 ? -4.691 -6.044 18.433 1.00 47.47 81 ALA A C 1
ATOM 654 O O . ALA A 1 81 ? -5.429 -6.411 17.517 1.00 47.47 81 ALA A O 1
ATOM 655 N N . PRO A 1 82 ? -3.659 -6.800 18.853 1.00 46.75 82 PRO A N 1
ATOM 656 C CA . PRO A 1 82 ? -3.520 -8.187 18.428 1.00 46.75 82 PRO A CA 1
ATOM 657 C C . PRO A 1 82 ? -4.769 -8.977 18.841 1.00 46.75 82 PRO A C 1
ATOM 659 O O . PRO A 1 82 ? -5.377 -8.698 19.883 1.00 46.75 82 PRO A O 1
ATOM 662 N N . LEU A 1 83 ? -5.152 -9.957 18.016 1.00 49.34 83 LEU A N 1
ATOM 663 C CA . LEU A 1 83 ? -6.253 -10.897 18.253 1.00 49.34 83 LEU A CA 1
ATOM 664 C C . LEU A 1 83 ? -5.942 -11.802 19.460 1.00 49.34 83 LEU A C 1
ATOM 666 O O . LEU A 1 83 ? -5.630 -12.977 19.340 1.00 49.34 83 LEU A O 1
ATOM 670 N N . GLY A 1 84 ? -6.002 -11.203 20.642 1.00 47.41 84 GLY A N 1
ATOM 671 C CA . GLY A 1 84 ? -5.853 -11.826 21.955 1.00 47.41 84 GLY A CA 1
ATOM 672 C C . GLY A 1 84 ? -6.550 -11.032 23.066 1.00 47.41 84 GLY A C 1
ATOM 673 O O . GLY A 1 84 ? -6.717 -11.545 24.166 1.00 47.41 84 GLY A O 1
ATOM 674 N N . SER A 1 85 ? -7.020 -9.806 22.783 1.00 46.69 85 SER A N 1
ATOM 675 C CA . SER A 1 85 ? -7.714 -8.944 23.757 1.00 46.69 85 SER A CA 1
ATOM 676 C C . SER A 1 85 ? -9.230 -8.831 23.537 1.00 46.69 85 SER A C 1
ATOM 678 O O . SER A 1 85 ? -9.908 -8.073 24.220 1.00 46.69 85 SER A O 1
ATOM 680 N N . ASN A 1 86 ? -9.807 -9.617 22.624 1.00 41.97 86 ASN A N 1
ATOM 681 C CA . ASN A 1 86 ? -11.251 -9.843 22.612 1.00 41.97 86 ASN A CA 1
ATOM 682 C C . ASN A 1 86 ? -11.532 -11.172 23.311 1.00 41.97 86 ASN A C 1
ATOM 684 O O . ASN A 1 86 ? -11.677 -12.215 22.675 1.00 41.97 86 ASN A O 1
ATOM 688 N N . A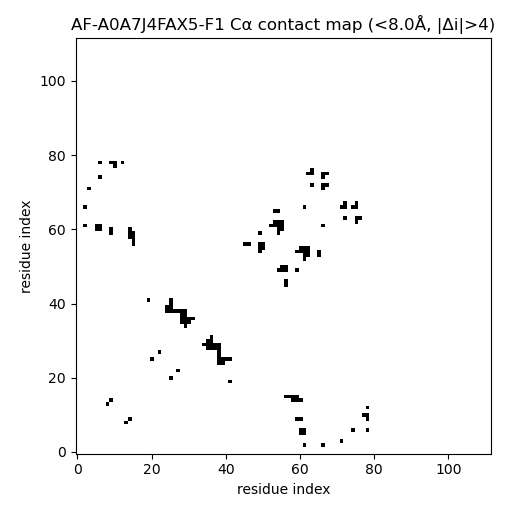RG A 1 87 ? -11.653 -11.126 24.647 1.00 41.91 87 ARG A N 1
ATOM 689 C CA . ARG A 1 87 ? -12.489 -12.093 25.366 1.00 41.91 87 ARG A CA 1
ATOM 690 C C . ARG A 1 87 ? -13.887 -11.953 24.777 1.00 41.91 87 ARG A C 1
ATOM 692 O O . ARG A 1 87 ? -14.677 -11.125 25.228 1.00 41.91 87 ARG A O 1
ATOM 699 N N . VAL A 1 88 ? -14.205 -12.782 23.789 1.00 42.56 88 VAL A N 1
ATOM 700 C CA . VAL A 1 88 ? -15.583 -13.187 23.553 1.00 42.56 88 VAL A CA 1
ATOM 701 C C . VAL A 1 88 ? -16.008 -13.828 24.869 1.00 42.56 88 VAL A C 1
ATOM 703 O O . VAL A 1 88 ? -15.759 -15.004 25.117 1.00 42.56 88 VAL A O 1
ATOM 706 N N . ARG A 1 89 ? -16.589 -13.039 25.782 1.00 42.09 89 ARG A N 1
ATOM 707 C CA . ARG A 1 89 ? -17.420 -13.600 26.839 1.00 42.09 89 ARG A CA 1
ATOM 708 C C . ARG A 1 89 ? -18.619 -14.173 26.100 1.00 42.09 89 ARG A C 1
ATOM 710 O O . ARG A 1 89 ? -19.650 -13.517 25.981 1.00 42.09 89 ARG A O 1
ATOM 717 N N . MET A 1 90 ? -18.475 -15.393 25.587 1.00 34.16 90 MET A N 1
ATOM 718 C CA . MET A 1 90 ? -19.614 -16.277 25.460 1.00 34.16 90 MET A CA 1
ATOM 719 C C . MET A 1 90 ? -20.188 -16.342 26.872 1.00 34.16 90 MET A C 1
ATOM 721 O O . MET A 1 90 ? -19.669 -17.043 27.739 1.00 34.16 90 MET A O 1
ATOM 725 N N . ARG A 1 91 ? -21.218 -15.534 27.147 1.00 43.62 91 ARG A N 1
ATOM 726 C CA . ARG A 1 91 ? -22.161 -15.870 28.203 1.00 43.62 91 ARG A CA 1
ATOM 727 C C . ARG A 1 91 ? -22.750 -17.190 27.739 1.00 43.62 91 ARG A C 1
ATOM 729 O O . ARG A 1 91 ? -23.689 -17.209 26.950 1.00 43.62 91 ARG A O 1
ATOM 736 N N . VAL A 1 92 ? -22.147 -18.285 28.194 1.00 46.38 92 VAL A N 1
ATOM 737 C CA . VAL A 1 92 ? -22.858 -19.540 28.368 1.00 46.38 92 VAL A CA 1
ATOM 738 C C . VAL A 1 92 ? -24.043 -19.148 29.232 1.00 46.38 92 VAL A C 1
ATOM 740 O O . VAL A 1 92 ? -23.900 -18.899 30.427 1.00 46.38 92 VAL A O 1
ATOM 743 N N . GLN A 1 93 ? -25.194 -18.940 28.597 1.00 41.88 93 GLN A N 1
ATOM 744 C CA . GLN A 1 93 ? -26.446 -18.941 29.321 1.00 41.88 93 GLN A CA 1
ATOM 745 C C . GLN A 1 93 ? -26.507 -20.343 29.912 1.00 41.88 93 GLN A C 1
ATOM 747 O O . GLN A 1 93 ? -26.667 -21.324 29.185 1.00 41.88 93 GLN A O 1
ATOM 752 N N . SER A 1 94 ? -26.231 -20.441 31.208 1.00 42.78 94 SER A N 1
ATOM 753 C CA . SER A 1 94 ? -26.421 -21.651 31.982 1.00 42.78 94 SER A CA 1
ATOM 754 C C . SER A 1 94 ? -27.867 -22.075 31.763 1.00 42.78 94 SER A C 1
ATOM 756 O O . SER A 1 94 ? -28.802 -21.437 32.244 1.00 42.78 94 SER A O 1
ATOM 758 N N . ARG A 1 95 ? -28.057 -23.121 30.955 1.00 43.03 95 ARG A N 1
ATOM 759 C CA . ARG A 1 95 ? -29.353 -23.780 30.842 1.00 43.03 95 ARG A CA 1
ATOM 760 C C . ARG A 1 95 ? -29.720 -24.254 32.250 1.00 43.03 95 ARG A C 1
ATOM 762 O O . ARG A 1 95 ? -28.892 -24.935 32.857 1.00 43.03 95 ARG A O 1
ATOM 769 N N . PRO A 1 96 ? -30.904 -23.923 32.786 1.00 41.56 96 PRO A N 1
ATOM 770 C CA . PRO A 1 96 ? -31.340 -24.528 34.032 1.00 41.56 96 PRO A CA 1
ATOM 771 C C . PRO A 1 96 ? -31.444 -26.041 33.815 1.00 41.56 96 PRO A C 1
ATOM 773 O O . PRO A 1 96 ? -32.067 -26.511 32.858 1.00 41.56 96 PRO A O 1
ATOM 776 N N . THR A 1 97 ? -30.766 -26.801 34.668 1.00 53.94 97 THR A N 1
ATOM 777 C CA . THR A 1 97 ? -30.855 -28.256 34.711 1.00 53.94 97 THR A CA 1
ATOM 778 C C . THR A 1 97 ? -32.300 -28.640 35.020 1.00 53.94 97 THR A C 1
ATOM 780 O O . THR A 1 97 ? -32.881 -28.200 36.011 1.00 53.94 97 THR A O 1
ATOM 783 N N . ARG A 1 98 ? -32.917 -29.445 34.148 1.00 49.97 98 ARG A N 1
ATOM 784 C CA . ARG A 1 98 ? -34.202 -30.078 34.464 1.00 49.97 98 ARG A CA 1
A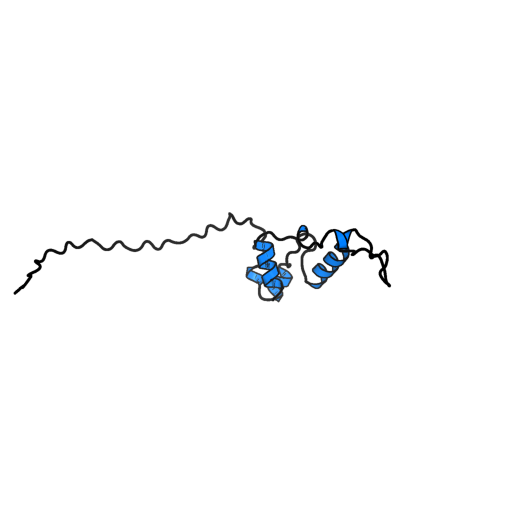TOM 785 C C . ARG A 1 98 ? -33.980 -31.0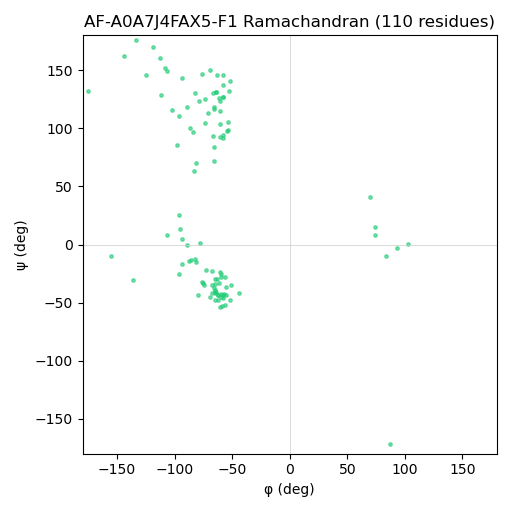29 35.648 1.00 49.97 98 ARG A C 1
ATOM 787 O O . ARG A 1 98 ? -33.040 -31.822 35.573 1.00 49.97 98 ARG A O 1
ATOM 794 N N . PRO A 1 99 ? -34.808 -31.000 36.706 1.00 46.12 99 PRO A N 1
ATOM 795 C CA . PRO A 1 99 ? -34.738 -32.024 37.734 1.00 46.12 99 PRO A CA 1
ATOM 796 C C . PRO A 1 99 ? -35.167 -33.359 37.117 1.00 46.12 99 PRO A C 1
ATOM 798 O O . PRO A 1 99 ? -36.184 -33.449 36.427 1.00 46.12 99 PRO A O 1
ATOM 801 N N . THR A 1 100 ? -34.359 -34.393 37.333 1.00 49.47 100 THR A N 1
ATOM 802 C CA . THR A 1 100 ? -34.655 -35.776 36.963 1.00 49.47 100 THR A CA 1
ATOM 803 C C . THR A 1 100 ? -35.830 -36.272 37.797 1.00 49.47 100 THR A C 1
ATOM 805 O O . THR A 1 100 ? -35.659 -36.737 38.921 1.00 49.47 100 THR A O 1
ATOM 808 N N . GLY A 1 101 ? -37.036 -36.133 37.251 1.00 46.47 101 GLY A N 1
ATOM 809 C CA . GLY A 1 101 ? -38.224 -36.817 37.741 1.00 46.47 101 GLY A CA 1
ATOM 810 C C . GL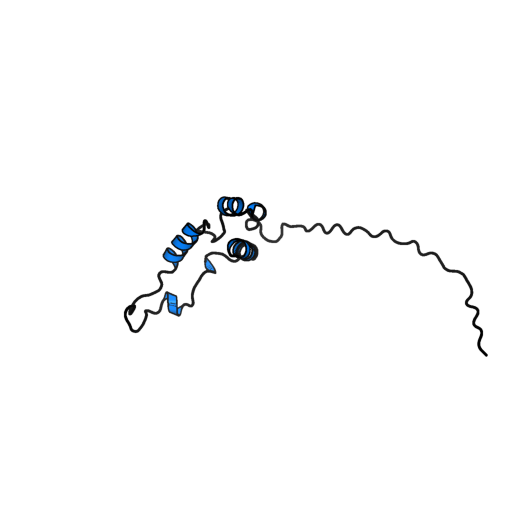Y A 1 101 ? -38.124 -38.303 37.415 1.00 46.47 101 GLY A C 1
ATOM 811 O O . GLY A 1 101 ? -38.127 -38.692 36.249 1.00 46.47 101 GLY A O 1
ATOM 812 N N . VAL A 1 102 ? -38.001 -39.116 38.459 1.00 52.84 102 VAL A N 1
ATOM 813 C CA . VAL A 1 102 ? -38.091 -40.576 38.418 1.00 52.84 102 VAL A CA 1
ATOM 814 C C . VAL A 1 102 ? -39.484 -40.951 37.908 1.00 52.84 102 VAL A C 1
ATOM 816 O O . VAL A 1 102 ? -40.482 -40.650 38.556 1.00 52.84 102 VAL A O 1
ATOM 819 N N . TYR A 1 103 ? -39.563 -41.574 36.733 1.00 36.81 103 TYR A N 1
ATOM 820 C CA . TYR A 1 103 ? -40.817 -42.102 36.199 1.00 36.81 103 TYR A CA 1
ATOM 821 C C . TYR A 1 103 ? -41.018 -43.518 36.755 1.00 36.81 103 TYR A C 1
ATOM 823 O O . TYR A 1 103 ? -40.399 -44.471 36.288 1.00 36.81 103 TYR A O 1
ATOM 831 N N . SER A 1 104 ? -41.850 -43.659 37.785 1.00 50.47 104 SER A N 1
ATOM 832 C CA . SER A 1 104 ? -42.348 -44.946 38.274 1.00 50.47 104 SER A CA 1
ATOM 833 C C . SER A 1 104 ? -43.730 -45.220 37.668 1.00 50.47 104 SER A C 1
ATOM 835 O O . SER A 1 104 ? -44.711 -44.562 38.000 1.00 50.47 104 SER A O 1
ATOM 837 N N . GLY A 1 105 ? -43.823 -46.200 36.764 1.00 48.72 105 GLY A N 1
ATOM 838 C CA . GLY A 1 105 ? -45.101 -46.662 36.213 1.00 48.72 105 GLY A CA 1
ATOM 839 C C . GLY A 1 105 ? -44.938 -47.874 35.282 1.00 48.72 105 GLY A C 1
ATOM 840 O O . GLY A 1 105 ? -44.043 -47.854 34.439 1.00 48.72 105 GLY A O 1
ATOM 841 N N . PRO A 1 106 ? -45.745 -48.946 35.424 1.00 46.31 106 PRO A N 1
ATOM 842 C CA . PRO A 1 106 ? -45.445 -50.240 34.816 1.00 46.31 106 PRO A CA 1
ATOM 843 C C . PRO A 1 106 ? -45.875 -50.325 33.344 1.00 46.31 106 PRO A C 1
ATOM 845 O O . PRO A 1 106 ? -47.027 -50.061 32.993 1.00 46.31 106 PRO A O 1
ATOM 848 N N . ALA A 1 107 ? -44.956 -50.779 32.489 1.00 47.00 107 ALA A N 1
ATOM 849 C CA . ALA A 1 107 ? -45.229 -51.143 31.103 1.00 47.00 107 ALA A CA 1
ATOM 850 C C . ALA A 1 107 ? -45.997 -52.474 31.053 1.00 47.00 107 ALA A C 1
ATOM 852 O O . ALA A 1 107 ? -45.443 -53.552 31.267 1.00 47.00 107 ALA A O 1
ATOM 853 N N . ARG A 1 108 ? -47.301 -52.392 30.784 1.00 42.91 108 ARG A N 1
ATOM 854 C CA . ARG A 1 108 ? -48.175 -53.547 30.569 1.00 42.91 108 ARG A CA 1
ATOM 855 C C . ARG A 1 108 ? -48.047 -53.981 29.101 1.00 42.91 108 ARG A C 1
ATOM 857 O O . ARG A 1 108 ? -48.687 -53.402 28.230 1.00 42.91 108 ARG A O 1
ATOM 864 N N . TRP A 1 109 ? -47.207 -54.976 28.827 1.00 43.84 109 TRP A N 1
ATOM 865 C CA . TRP A 1 109 ? -47.108 -55.610 27.509 1.00 43.84 109 TRP A CA 1
ATOM 866 C C . TRP A 1 109 ? -48.258 -56.610 27.331 1.00 43.84 109 TRP A C 1
ATOM 868 O O . TRP A 1 109 ? -48.422 -57.520 28.140 1.00 43.84 109 TRP A O 1
ATOM 878 N N . ARG A 1 110 ? -49.069 -56.445 26.281 1.00 41.47 110 ARG A N 1
ATOM 879 C CA . ARG A 1 110 ? -49.926 -57.516 25.750 1.00 41.47 110 ARG A CA 1
ATOM 880 C C . ARG A 1 110 ? -49.247 -58.058 24.495 1.00 41.47 110 ARG A C 1
ATOM 882 O O . ARG A 1 110 ? -49.140 -57.327 23.515 1.00 41.47 110 ARG A O 1
ATOM 889 N N . SER A 1 111 ? -48.828 -59.318 24.523 1.00 48.22 111 SER A N 1
ATOM 890 C CA . SER A 1 111 ? -48.609 -60.124 23.321 1.00 48.22 111 SER A CA 1
ATOM 891 C C . SER A 1 111 ? -49.734 -61.152 23.208 1.00 48.22 111 SER A C 1
ATOM 893 O O . SER A 1 111 ? -50.312 -61.566 24.217 1.00 48.22 111 SER A O 1
ATOM 895 N N . ARG A 1 112 ? -50.071 -61.506 21.967 1.00 45.19 112 ARG A N 1
ATOM 896 C CA . ARG A 1 112 ? -50.686 -62.800 21.663 1.00 45.19 112 ARG A CA 1
ATOM 897 C C . ARG A 1 112 ? -49.719 -63.929 22.004 1.00 45.19 112 ARG A C 1
ATOM 899 O O . ARG A 1 112 ? -48.502 -63.638 22.076 1.00 45.19 112 ARG A O 1
#

Mean predicted aligned error: 13.65 Å

Nearest PDB structures (foldseek):
  8c0z-assembly1_A  TM=8.801E-01  e=9.285E-06  Aromatoleum aromaticum
  1aor-assembly1_B  TM=8.899E-01  e=4.340E-05  Pyrococcus furiosus

Radius of gyration: 29.21 Å; Cα contacts (8 Å, |Δi|>4): 78; chains: 1; bounding box: 66×73×65 Å